Protein AF-X0WBA7-F1 (afdb_monomer)

Structure (mmCIF, N/CA/C/O backbone):
data_AF-X0WBA7-F1
#
_entry.id   AF-X0WBA7-F1
#
loop_
_atom_site.group_PDB
_atom_site.id
_atom_site.type_symbol
_atom_site.label_atom_id
_atom_site.label_alt_id
_atom_site.label_comp_id
_atom_site.label_asym_id
_atom_site.label_entity_id
_atom_site.label_seq_id
_atom_site.pdbx_PDB_ins_code
_atom_site.Cartn_x
_atom_site.Cartn_y
_atom_site.Cartn_z
_atom_site.occupancy
_atom_site.B_iso_or_equiv
_atom_site.auth_seq_id
_atom_site.auth_comp_id
_atom_site.auth_asym_id
_atom_site.auth_atom_id
_atom_site.pdbx_PDB_model_num
ATOM 1 N N . ALA A 1 1 ? -5.628 -33.251 -34.357 1.00 60.47 1 ALA A N 1
ATOM 2 C CA . ALA A 1 1 ? -4.765 -32.752 -35.451 1.00 60.47 1 ALA A CA 1
ATOM 3 C C . ALA A 1 1 ? -3.386 -32.302 -34.948 1.00 60.47 1 ALA A C 1
ATOM 5 O O . ALA A 1 1 ? -2.392 -32.771 -35.482 1.00 60.47 1 ALA A O 1
ATOM 6 N N . ASN A 1 2 ? -3.300 -31.504 -33.877 1.00 57.53 2 ASN A N 1
ATOM 7 C CA . ASN A 1 2 ? -2.040 -30.873 -33.436 1.00 57.53 2 ASN A CA 1
ATOM 8 C C . ASN A 1 2 ? -0.948 -31.838 -32.922 1.00 57.53 2 ASN A C 1
ATOM 10 O O . ASN A 1 2 ? 0.227 -31.616 -33.187 1.00 57.53 2 ASN A O 1
ATOM 14 N N . LYS A 1 3 ? -1.306 -32.961 -32.278 1.00 63.12 3 LYS A N 1
ATOM 15 C CA . LYS A 1 3 ? -0.335 -33.943 -31.743 1.00 63.12 3 LYS A CA 1
ATOM 16 C C . LYS A 1 3 ? 0.580 -34.562 -32.817 1.00 63.12 3 LYS A C 1
ATOM 18 O O . LYS A 1 3 ? 1.779 -34.683 -32.608 1.00 63.12 3 LYS A O 1
ATOM 23 N N . LYS A 1 4 ? 0.027 -34.864 -34.000 1.00 68.88 4 LYS A N 1
ATOM 24 C CA . LYS A 1 4 ? 0.783 -35.435 -35.133 1.00 68.88 4 LYS A CA 1
ATOM 25 C C . LYS A 1 4 ? 1.757 -34.440 -35.776 1.00 68.88 4 LYS A C 1
ATOM 27 O O . LYS A 1 4 ? 2.678 -34.858 -36.465 1.00 68.88 4 LYS A O 1
ATOM 32 N N . LEU A 1 5 ? 1.539 -33.136 -35.596 1.00 69.88 5 LEU A N 1
ATOM 33 C CA . LEU A 1 5 ? 2.412 -32.086 -36.130 1.00 69.88 5 LEU A CA 1
ATOM 34 C C . LEU A 1 5 ? 3.600 -31.808 -35.197 1.00 69.88 5 LEU A C 1
ATOM 36 O O . LEU A 1 5 ? 4.679 -31.481 -35.682 1.00 69.88 5 LEU A O 1
ATOM 40 N N . ILE A 1 6 ? 3.423 -32.024 -33.888 1.00 64.31 6 ILE A N 1
ATOM 41 C CA . ILE A 1 6 ? 4.501 -31.967 -32.888 1.00 64.31 6 ILE A CA 1
ATOM 42 C C . ILE A 1 6 ? 5.465 -33.150 -33.075 1.00 64.31 6 ILE A C 1
ATOM 44 O O . ILE A 1 6 ? 6.671 -32.953 -33.152 1.00 64.31 6 ILE A O 1
ATOM 48 N N . GLU A 1 7 ? 4.945 -34.371 -33.252 1.00 68.56 7 GLU A N 1
ATOM 49 C CA . GLU A 1 7 ? 5.765 -35.578 -33.495 1.00 68.56 7 GLU A CA 1
ATOM 50 C C . GLU A 1 7 ? 6.566 -35.519 -34.809 1.00 68.56 7 GLU A C 1
ATOM 52 O O . GLU A 1 7 ? 7.609 -36.152 -34.931 1.00 68.56 7 GLU A 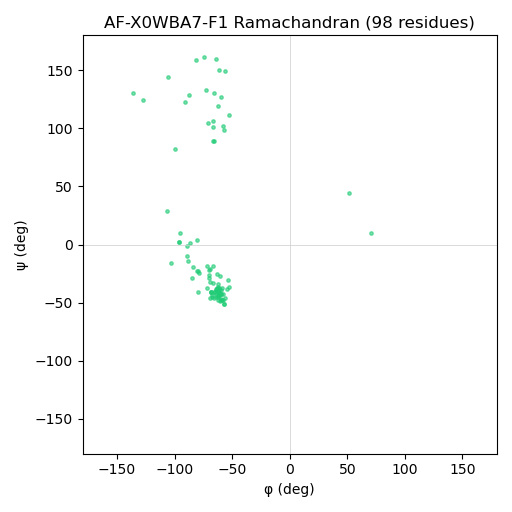O 1
ATOM 57 N N . ARG A 1 8 ? 6.098 -34.737 -35.790 1.00 76.06 8 ARG A N 1
ATOM 58 C CA . ARG A 1 8 ? 6.787 -34.496 -37.069 1.00 76.06 8 ARG A CA 1
ATOM 59 C C . ARG A 1 8 ? 7.803 -33.349 -37.017 1.00 76.06 8 ARG A C 1
ATOM 61 O O . ARG A 1 8 ? 8.382 -33.026 -38.047 1.00 76.06 8 ARG A O 1
ATOM 68 N N . GLY A 1 9 ? 7.987 -32.711 -35.860 1.00 66.38 9 GLY A N 1
ATOM 69 C CA . GLY A 1 9 ? 8.920 -31.594 -35.683 1.00 66.38 9 GLY A CA 1
ATOM 70 C C . GLY A 1 9 ? 8.503 -30.289 -36.371 1.00 66.38 9 GLY A C 1
ATOM 71 O O . GLY A 1 9 ? 9.302 -29.362 -36.423 1.00 66.38 9 GLY A O 1
ATOM 72 N N . LEU A 1 10 ? 7.271 -30.193 -36.893 1.00 71.62 10 LEU A N 1
ATOM 73 C CA . LEU A 1 10 ? 6.760 -28.969 -37.529 1.00 71.62 10 LEU A CA 1
ATOM 74 C C . LEU A 1 10 ? 6.296 -27.918 -36.513 1.00 71.62 10 LEU A C 1
ATOM 76 O O . LEU A 1 10 ? 6.205 -26.742 -36.851 1.00 71.62 10 LEU A O 1
ATOM 80 N N . LEU A 1 11 ? 5.964 -28.339 -35.290 1.00 67.31 11 LEU A N 1
ATOM 81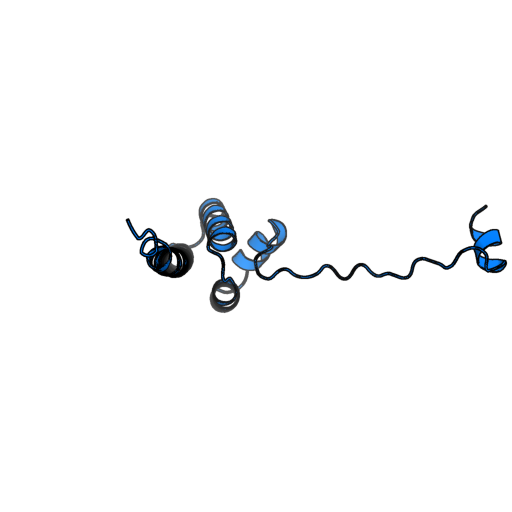 C CA . LEU A 1 11 ? 5.549 -27.463 -34.199 1.00 67.31 11 LEU A CA 1
ATOM 82 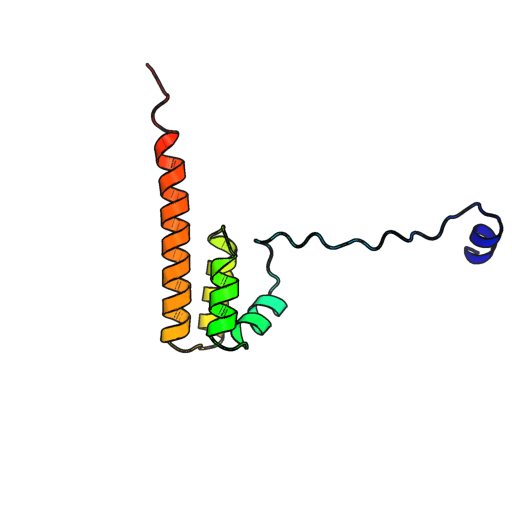C C . LEU A 1 11 ? 6.405 -27.755 -32.969 1.00 67.31 11 LEU A C 1
ATOM 84 O O . LEU A 1 11 ? 6.443 -28.889 -32.492 1.00 67.31 11 LEU A O 1
ATOM 88 N N . VAL A 1 12 ? 7.054 -26.722 -32.439 1.00 72.44 12 VAL A N 1
ATOM 89 C CA . VAL A 1 12 ? 7.719 -26.773 -31.135 1.00 72.44 12 VAL A CA 1
ATOM 90 C C . VAL A 1 12 ? 6.674 -26.401 -30.080 1.00 72.44 12 VAL A C 1
ATOM 92 O O . VAL A 1 12 ? 5.983 -25.397 -30.263 1.00 72.44 12 VAL A O 1
ATOM 95 N N . PRO A 1 13 ? 6.492 -27.194 -29.007 1.00 68.00 13 PRO A N 1
ATOM 96 C CA . PRO A 1 13 ? 5.616 -26.794 -27.916 1.00 68.00 13 PRO A CA 1
ATOM 97 C C . PRO A 1 13 ? 6.142 -25.486 -27.331 1.00 68.00 13 PRO A C 1
ATOM 99 O O . PRO A 1 13 ? 7.320 -25.389 -26.991 1.00 68.00 13 PRO A O 1
ATOM 102 N N . ASP A 1 14 ? 5.272 -24.485 -27.243 1.00 66.44 14 ASP A N 1
ATOM 103 C CA . ASP A 1 14 ? 5.632 -23.198 -26.672 1.00 66.44 14 ASP A CA 1
ATOM 104 C C . ASP A 1 14 ? 5.915 -23.382 -25.176 1.00 66.44 14 ASP A C 1
ATOM 106 O O . ASP A 1 14 ? 5.016 -23.580 -24.358 1.00 66.44 14 ASP A O 1
ATOM 110 N N . THR A 1 15 ? 7.200 -23.441 -24.830 1.00 64.75 15 THR A N 1
ATOM 111 C CA . THR A 1 15 ? 7.681 -23.590 -23.453 1.00 64.75 15 THR A CA 1
ATOM 112 C C . THR A 1 15 ? 8.014 -22.247 -22.825 1.00 64.75 15 THR A C 1
ATOM 114 O O . THR A 1 15 ? 8.587 -22.226 -21.728 1.00 64.75 15 THR A O 1
ATOM 117 N N . THR A 1 16 ? 7.652 -21.125 -23.464 1.00 60.94 16 THR A N 1
ATOM 118 C CA . THR A 1 16 ? 7.777 -19.819 -22.825 1.00 60.94 16 THR A CA 1
ATOM 119 C C . THR A 1 16 ? 6.806 -19.741 -21.650 1.00 60.94 16 THR A C 1
ATOM 121 O O . THR A 1 16 ? 5.664 -19.303 -21.737 1.00 60.94 16 THR A O 1
ATOM 124 N N . LYS A 1 17 ? 7.284 -20.178 -20.481 1.00 58.78 17 LYS A N 1
ATOM 125 C CA . LYS A 1 17 ? 6.740 -19.733 -19.206 1.00 58.78 17 LYS A CA 1
ATOM 126 C C . LYS A 1 17 ? 6.897 -18.222 -19.215 1.00 58.78 17 LYS A C 1
ATOM 128 O O . LYS A 1 17 ? 8.011 -17.732 -19.028 1.00 58.78 17 LYS A O 1
ATOM 133 N N . VAL A 1 18 ? 5.806 -17.512 -19.481 1.00 59.44 18 VAL A N 1
ATOM 134 C CA . VAL A 1 18 ? 5.723 -16.067 -19.300 1.00 59.44 18 VAL A CA 1
ATOM 135 C C . VAL A 1 18 ? 6.067 -15.826 -17.838 1.00 59.44 18 VAL A C 1
ATOM 137 O O . VAL A 1 18 ? 5.270 -16.084 -16.941 1.00 59.44 18 VAL A O 1
ATOM 140 N N . ARG A 1 19 ? 7.322 -15.463 -17.572 1.00 56.19 19 ARG A N 1
ATOM 141 C CA . ARG A 1 19 ? 7.715 -14.990 -16.253 1.00 56.19 19 ARG A CA 1
ATOM 142 C C . ARG A 1 19 ? 7.070 -13.625 -16.150 1.00 56.19 19 ARG A C 1
ATOM 144 O O . ARG A 1 19 ? 7.523 -12.700 -16.817 1.00 56.19 19 ARG A O 1
ATOM 151 N N . GLU A 1 20 ? 5.985 -13.530 -15.391 1.00 58.41 20 GLU A N 1
ATOM 152 C CA . GLU A 1 20 ? 5.411 -12.243 -15.024 1.00 58.41 20 GLU A CA 1
ATOM 153 C C . GLU A 1 20 ? 6.542 -11.409 -14.427 1.00 58.41 20 GLU A C 1
ATOM 155 O O . GLU A 1 20 ? 7.135 -11.755 -13.401 1.00 58.41 20 GLU A O 1
ATOM 160 N N . ALA A 1 21 ? 6.939 -10.364 -15.148 1.00 57.44 21 ALA A N 1
ATOM 161 C CA . ALA A 1 21 ? 7.892 -9.412 -14.630 1.00 57.44 21 ALA A CA 1
ATOM 162 C C . ALA A 1 21 ? 7.184 -8.701 -13.474 1.00 57.44 21 ALA A C 1
ATOM 164 O O . ALA A 1 21 ? 6.268 -7.912 -13.700 1.00 57.44 21 ALA A O 1
ATOM 165 N N . PHE A 1 22 ? 7.573 -9.019 -12.238 1.00 58.25 22 PHE A N 1
ATOM 166 C CA . PHE A 1 22 ? 7.098 -8.312 -11.055 1.00 58.25 22 PHE A CA 1
ATOM 167 C C . PHE A 1 22 ? 7.625 -6.877 -11.112 1.00 58.25 22 PHE A C 1
ATOM 169 O O . PHE A 1 22 ? 8.720 -6.569 -10.642 1.00 58.25 22 PHE A O 1
ATOM 176 N N . LEU A 1 23 ? 6.855 -5.998 -11.748 1.00 70.38 23 LEU A N 1
ATOM 177 C CA . LEU A 1 23 ? 7.046 -4.561 -11.653 1.00 70.38 23 LEU A CA 1
ATOM 178 C C . LEU A 1 23 ? 6.829 -4.190 -10.187 1.00 70.38 23 LEU A C 1
ATOM 180 O O . LEU A 1 23 ? 5.750 -4.411 -9.651 1.00 70.38 23 LEU A O 1
ATOM 184 N N . ILE A 1 24 ? 7.855 -3.632 -9.543 1.00 69.19 24 ILE A N 1
ATOM 185 C CA . ILE A 1 24 ? 7.864 -3.320 -8.102 1.00 69.19 24 ILE A CA 1
ATOM 186 C C . ILE A 1 24 ? 6.658 -2.455 -7.692 1.00 69.19 24 ILE A C 1
ATOM 188 O O . ILE A 1 24 ? 6.157 -2.595 -6.584 1.00 69.19 24 ILE A O 1
ATOM 192 N N . ASN A 1 25 ? 6.161 -1.606 -8.599 1.00 79.50 25 ASN A N 1
ATOM 193 C CA . ASN A 1 25 ? 5.020 -0.712 -8.371 1.00 79.50 25 ASN A CA 1
ATOM 194 C C . ASN A 1 25 ? 3.671 -1.270 -8.868 1.00 79.50 25 ASN A C 1
ATOM 196 O O . ASN A 1 25 ? 2.652 -0.588 -8.767 1.00 79.50 25 ASN A O 1
ATOM 200 N N . SER A 1 26 ? 3.647 -2.494 -9.402 1.00 80.00 26 SER A N 1
ATOM 201 C CA . SER A 1 26 ? 2.414 -3.195 -9.760 1.00 80.00 26 SER A CA 1
ATOM 202 C C . SER A 1 26 ? 1.949 -4.025 -8.570 1.00 80.00 26 SER A C 1
ATOM 204 O O . SER A 1 26 ? 2.689 -4.870 -8.073 1.00 80.00 26 SER A O 1
ATOM 206 N N . ILE A 1 27 ? 0.723 -3.779 -8.108 1.00 84.31 27 ILE A N 1
ATOM 207 C CA . ILE A 1 27 ? 0.079 -4.588 -7.072 1.00 84.31 27 ILE A CA 1
ATOM 208 C C . ILE A 1 27 ? -1.373 -4.864 -7.465 1.00 84.31 27 ILE A C 1
ATOM 210 O O . ILE A 1 27 ? -2.116 -3.955 -7.867 1.00 84.31 27 ILE A O 1
ATOM 214 N N . SER A 1 28 ? -1.764 -6.133 -7.392 1.00 87.25 28 SER A N 1
ATOM 215 C CA . SER A 1 28 ? -3.144 -6.573 -7.612 1.00 87.25 28 SER A CA 1
ATOM 216 C C . SER A 1 28 ? -4.002 -6.374 -6.359 1.00 87.25 28 SER A C 1
ATOM 218 O O . SER A 1 28 ? -3.486 -6.280 -5.246 1.00 87.2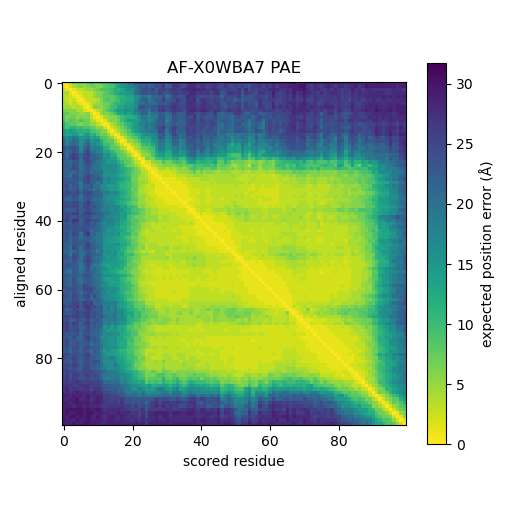5 28 SER A O 1
ATOM 220 N N . ASP A 1 29 ? -5.325 -6.315 -6.518 1.00 86.06 29 ASP A N 1
ATOM 221 C CA . ASP A 1 29 ? -6.235 -6.159 -5.374 1.00 86.06 29 ASP A CA 1
ATOM 222 C C . ASP A 1 29 ? -6.140 -7.346 -4.400 1.00 86.06 29 ASP A C 1
ATOM 224 O O . ASP A 1 29 ? -6.099 -7.139 -3.186 1.00 86.06 29 ASP A O 1
ATOM 228 N N . ASP A 1 30 ? -5.995 -8.567 -4.924 1.00 87.44 30 ASP A N 1
ATOM 229 C CA . ASP A 1 30 ? -5.790 -9.779 -4.122 1.00 87.44 30 ASP A CA 1
ATOM 230 C C . ASP A 1 30 ? -4.495 -9.704 -3.299 1.00 87.44 30 ASP A C 1
ATOM 232 O O . ASP A 1 30 ? -4.444 -10.127 -2.141 1.00 87.44 30 ASP A O 1
ATOM 236 N N . GLU A 1 31 ? -3.426 -9.150 -3.875 1.00 85.94 31 GLU A N 1
ATOM 237 C CA . GLU A 1 31 ? -2.178 -8.924 -3.150 1.00 85.94 31 GLU A CA 1
ATOM 238 C C . GLU A 1 31 ? -2.330 -7.845 -2.084 1.00 85.94 31 GLU A C 1
ATOM 240 O O . GLU A 1 31 ? -1.831 -8.045 -0.979 1.00 85.94 31 GLU A O 1
ATOM 245 N N . ILE A 1 32 ? -3.044 -6.747 -2.357 1.00 88.38 32 ILE A N 1
ATOM 246 C CA . ILE A 1 32 ? -3.322 -5.712 -1.349 1.00 88.38 32 ILE A CA 1
ATOM 247 C C . ILE A 1 32 ? -4.024 -6.338 -0.136 1.00 88.38 32 ILE A C 1
ATOM 249 O O . ILE A 1 32 ? -3.627 -6.097 1.005 1.00 88.38 32 ILE A O 1
ATOM 253 N N . GLU A 1 33 ? -5.033 -7.176 -0.363 1.00 89.38 33 GLU A N 1
ATOM 254 C CA . GLU A 1 33 ? -5.784 -7.827 0.714 1.00 89.38 33 GLU A CA 1
ATOM 255 C C . GLU A 1 33 ? -4.920 -8.805 1.515 1.00 89.38 33 GLU A C 1
ATOM 257 O O . GLU A 1 33 ? -4.972 -8.809 2.752 1.00 89.38 33 GLU A O 1
ATOM 262 N N . ARG A 1 34 ? -4.055 -9.576 0.843 1.00 89.31 34 ARG A N 1
ATOM 263 C CA . ARG A 1 34 ? -3.064 -10.433 1.516 1.00 89.31 34 ARG A CA 1
ATOM 264 C C . ARG A 1 34 ? -2.105 -9.611 2.369 1.00 89.31 34 ARG A C 1
ATOM 266 O O . ARG A 1 34 ? -1.919 -9.914 3.543 1.00 89.31 34 ARG A O 1
ATOM 273 N N . VAL A 1 35 ? -1.545 -8.545 1.805 1.00 88.06 35 VAL A N 1
ATOM 274 C CA . VAL A 1 35 ? -0.593 -7.643 2.470 1.00 88.06 35 VAL A CA 1
ATOM 275 C C . VAL A 1 35 ? -1.205 -6.993 3.706 1.00 88.06 35 VAL A C 1
ATOM 277 O O . VAL A 1 35 ? -0.571 -6.935 4.756 1.00 88.06 35 VAL A O 1
ATOM 280 N N . LEU A 1 36 ? -2.457 -6.553 3.616 1.00 88.50 36 LEU A N 1
ATOM 281 C CA . LEU A 1 36 ? -3.180 -5.965 4.741 1.00 88.50 36 LEU A CA 1
ATOM 282 C C . LEU A 1 36 ? -3.570 -6.995 5.809 1.00 88.50 36 LEU A C 1
ATOM 284 O O . LEU A 1 36 ? -3.887 -6.610 6.936 1.00 88.50 36 LEU A O 1
ATOM 288 N N . SER A 1 37 ? -3.577 -8.283 5.473 1.00 89.00 37 SER A N 1
ATOM 289 C CA . SER A 1 37 ? -3.859 -9.384 6.402 1.00 89.00 37 SER A CA 1
ATOM 290 C C . SER A 1 37 ? -2.607 -9.902 7.118 1.00 89.00 37 SER A C 1
ATOM 292 O O . SER A 1 37 ? -2.725 -10.603 8.121 1.00 89.00 37 SER A O 1
ATOM 294 N N . GLU A 1 38 ? -1.416 -9.545 6.638 1.00 89.38 38 GLU A N 1
ATOM 295 C CA . GLU A 1 38 ? -0.143 -9.886 7.270 1.00 89.38 38 GLU A CA 1
ATOM 296 C C . GLU A 1 38 ? 0.127 -9.036 8.533 1.00 89.38 38 GLU A C 1
ATOM 298 O O . GLU A 1 38 ? -0.457 -7.963 8.721 1.00 89.38 38 GLU A O 1
ATOM 303 N N . PRO A 1 39 ? 1.041 -9.480 9.419 1.00 90.38 39 PRO A N 1
ATOM 304 C CA . PRO A 1 39 ? 1.495 -8.677 10.548 1.00 90.38 39 PRO A CA 1
ATOM 305 C C . PRO A 1 39 ? 2.062 -7.322 10.111 1.00 90.38 39 PRO A C 1
ATOM 307 O O . PRO A 1 39 ? 2.701 -7.202 9.064 1.00 90.38 39 PRO A O 1
ATOM 310 N N . PHE A 1 40 ? 1.915 -6.312 10.972 1.00 89.25 40 PHE A N 1
ATOM 311 C CA . PHE A 1 40 ? 2.326 -4.933 10.685 1.00 89.25 40 PHE A CA 1
ATOM 312 C C . PHE A 1 40 ? 3.783 -4.799 10.207 1.00 89.25 40 PHE A C 1
ATOM 314 O O . PHE A 1 40 ? 4.073 -3.994 9.326 1.00 89.25 40 PHE A O 1
ATOM 321 N N . PHE A 1 41 ? 4.699 -5.606 10.747 1.00 88.81 41 PHE A N 1
ATOM 322 C CA . PHE A 1 41 ? 6.103 -5.597 10.334 1.00 88.81 41 PHE A CA 1
ATOM 323 C C . PHE A 1 41 ? 6.287 -5.976 8.854 1.00 88.81 41 PHE A C 1
ATOM 325 O O . PHE A 1 41 ? 7.025 -5.306 8.133 1.00 88.81 41 PHE A O 1
ATOM 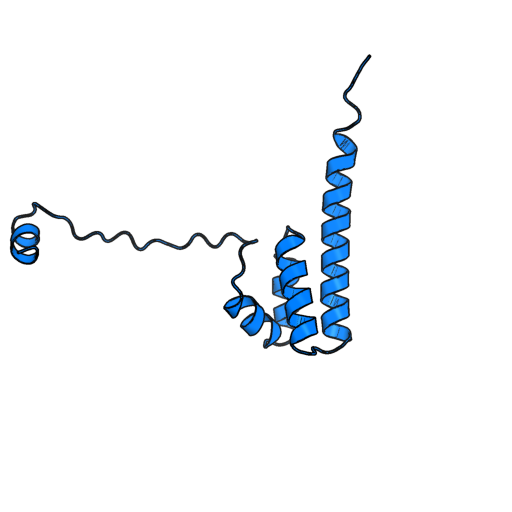332 N N . SER A 1 42 ? 5.573 -7.003 8.383 1.00 88.12 42 SER A N 1
ATOM 333 C CA . SER A 1 42 ? 5.610 -7.451 6.986 1.00 88.12 42 SER A CA 1
ATOM 334 C C . SER A 1 42 ? 4.985 -6.424 6.047 1.00 88.12 42 SER A C 1
ATOM 336 O O . SER A 1 42 ? 5.537 -6.140 4.984 1.00 88.12 42 SER A O 1
ATOM 338 N N . LEU A 1 43 ? 3.870 -5.819 6.472 1.00 88.62 43 LEU A N 1
ATOM 339 C CA . LEU A 1 43 ? 3.238 -4.711 5.760 1.00 88.62 43 LEU A CA 1
ATOM 340 C C . LEU A 1 43 ? 4.226 -3.555 5.580 1.00 88.62 43 LEU A C 1
ATOM 342 O O . LEU A 1 43 ? 4.433 -3.101 4.458 1.00 88.62 43 LEU A O 1
ATOM 346 N N . LYS A 1 44 ? 4.878 -3.119 6.663 1.00 88.94 44 LYS A N 1
ATOM 347 C CA . LYS A 1 44 ? 5.861 -2.032 6.623 1.00 88.94 44 LYS A CA 1
ATOM 348 C C . LYS A 1 44 ? 7.009 -2.347 5.662 1.00 88.94 44 LYS A C 1
ATOM 350 O O . LYS A 1 44 ? 7.300 -1.550 4.780 1.00 88.94 44 LYS A O 1
ATOM 355 N N . ALA A 1 45 ? 7.579 -3.547 5.755 1.00 88.94 45 ALA A N 1
ATOM 356 C CA . ALA A 1 45 ? 8.655 -3.976 4.865 1.00 88.94 45 ALA A CA 1
ATOM 357 C C . ALA A 1 45 ? 8.247 -4.005 3.378 1.00 88.94 45 ALA A C 1
ATOM 359 O O . ALA A 1 45 ? 9.106 -3.869 2.509 1.00 88.94 45 ALA A O 1
ATOM 360 N N . LYS A 1 46 ? 6.960 -4.205 3.061 1.00 87.19 46 LYS A N 1
ATOM 361 C CA . LYS A 1 46 ? 6.442 -4.082 1.689 1.00 87.19 46 LYS A CA 1
ATOM 362 C C . LYS A 1 46 ? 6.208 -2.626 1.289 1.00 87.19 46 LYS A C 1
ATOM 364 O O . LYS A 1 46 ? 6.566 -2.262 0.177 1.00 87.19 46 LYS A O 1
ATOM 369 N N . LEU A 1 47 ? 5.671 -1.800 2.186 1.00 88.38 47 LEU A N 1
ATOM 370 C CA . LEU A 1 47 ? 5.479 -0.363 1.957 1.00 88.38 47 LEU A CA 1
ATOM 371 C C . LEU A 1 47 ? 6.799 0.360 1.647 1.00 88.38 47 LEU A C 1
ATOM 373 O O . LEU A 1 47 ? 6.838 1.224 0.772 1.00 88.38 47 LEU A O 1
ATOM 377 N N . ASP A 1 48 ? 7.887 -0.043 2.303 1.00 88.12 48 ASP A N 1
ATOM 378 C CA . ASP A 1 48 ? 9.222 0.529 2.097 1.00 88.12 48 ASP A CA 1
ATOM 379 C C . ASP A 1 48 ? 9.819 0.181 0.718 1.00 88.12 48 ASP A C 1
ATOM 381 O O . ASP A 1 48 ? 10.696 0.890 0.230 1.00 88.12 48 ASP A O 1
ATOM 385 N N . LYS A 1 49 ? 9.336 -0.884 0.058 1.00 88.50 49 LYS A N 1
ATOM 386 C CA . LYS A 1 49 ? 9.803 -1.294 -1.280 1.00 88.50 49 LYS A CA 1
ATOM 387 C C . LYS A 1 49 ? 9.175 -0.492 -2.413 1.00 88.50 49 LYS A C 1
ATOM 389 O O . LYS A 1 49 ? 9.746 -0.465 -3.501 1.00 88.50 49 LYS A O 1
ATOM 394 N N . PHE A 1 50 ? 8.012 0.117 -2.190 1.00 87.81 50 PHE A N 1
ATOM 395 C CA . PHE A 1 50 ? 7.379 0.943 -3.211 1.00 87.81 50 PHE A CA 1
ATOM 396 C C . PHE A 1 50 ? 8.140 2.255 -3.366 1.00 87.81 50 PHE A C 1
ATOM 398 O O . PHE A 1 50 ? 8.467 2.920 -2.378 1.00 87.81 50 PHE A O 1
ATOM 405 N N . THR A 1 51 ? 8.406 2.609 -4.621 1.00 85.88 51 THR A N 1
ATOM 406 C CA . THR A 1 51 ? 9.046 3.874 -5.004 1.00 85.88 51 THR A CA 1
ATOM 407 C C . THR A 1 51 ? 8.047 4.884 -5.554 1.00 85.88 51 THR A C 1
ATOM 409 O O . THR A 1 51 ? 8.359 6.062 -5.629 1.00 85.88 51 THR A O 1
ATOM 412 N N . SER A 1 52 ? 6.844 4.436 -5.927 1.00 87.12 52 SER A N 1
ATOM 413 C CA . SER A 1 52 ? 5.768 5.290 -6.428 1.00 87.12 52 SER A CA 1
ATOM 414 C C . SER A 1 52 ? 4.666 5.465 -5.374 1.00 87.12 52 SER A C 1
ATOM 416 O O . SER A 1 52 ? 4.332 4.496 -4.681 1.00 87.12 52 SER A O 1
ATOM 418 N N . PRO A 1 53 ? 4.041 6.653 -5.277 1.00 89.00 53 PRO A N 1
ATOM 419 C CA . PRO A 1 53 ? 2.929 6.888 -4.355 1.00 89.00 53 PRO A CA 1
ATOM 420 C C . PRO A 1 53 ? 1.639 6.155 -4.762 1.00 89.00 53 PRO A C 1
ATOM 422 O O . PRO A 1 53 ? 0.830 5.800 -3.905 1.00 89.00 53 PRO A O 1
ATOM 425 N N . THR A 1 54 ? 1.437 5.863 -6.051 1.00 88.88 54 THR A N 1
ATOM 426 C CA . THR A 1 54 ? 0.207 5.237 -6.572 1.00 88.88 54 THR A CA 1
ATOM 427 C C . THR A 1 54 ? -0.151 3.888 -5.921 1.00 88.88 54 THR A C 1
ATOM 429 O O . THR A 1 54 ? -1.294 3.733 -5.477 1.00 88.88 54 THR A O 1
ATOM 432 N N . PRO A 1 55 ? 0.754 2.888 -5.830 1.00 89.19 55 PRO A N 1
ATOM 433 C CA . PRO A 1 55 ? 0.445 1.628 -5.148 1.00 89.19 55 PRO A CA 1
ATOM 434 C C . PRO A 1 55 ? 0.142 1.827 -3.656 1.00 89.19 55 PRO A C 1
ATOM 436 O O . PRO A 1 55 ? -0.734 1.151 -3.115 1.00 89.19 55 PRO A O 1
ATOM 439 N N . VAL A 1 56 ? 0.805 2.784 -3.003 1.00 90.25 56 VAL A N 1
ATOM 440 C CA . VAL A 1 56 ? 0.603 3.084 -1.579 1.00 90.25 56 VAL A CA 1
ATOM 441 C C . VAL A 1 56 ? -0.778 3.701 -1.328 1.00 90.25 56 VAL A C 1
ATOM 443 O O . VAL A 1 56 ? -1.463 3.283 -0.393 1.00 90.25 56 VAL A O 1
ATOM 446 N N . ASP A 1 57 ? -1.251 4.603 -2.196 1.00 91.75 57 ASP A N 1
ATOM 447 C CA 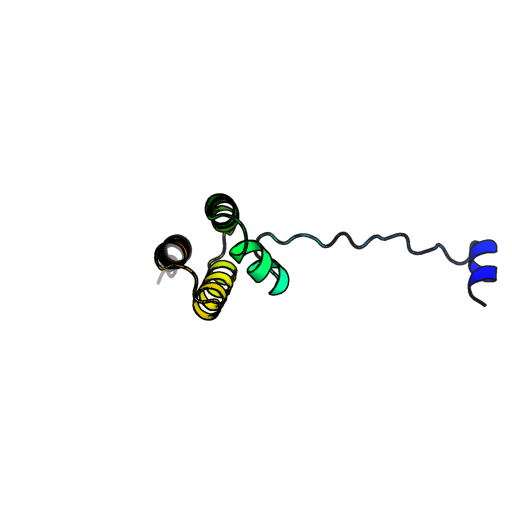. ASP A 1 57 ? -2.613 5.159 -2.115 1.00 91.75 57 ASP A CA 1
ATOM 448 C C . ASP A 1 57 ? -3.686 4.070 -2.283 1.00 91.75 57 ASP A C 1
ATOM 450 O O . ASP A 1 57 ? -4.665 4.015 -1.533 1.00 91.75 57 ASP A O 1
ATOM 454 N N . ARG A 1 58 ? -3.489 3.128 -3.215 1.00 91.56 58 ARG A N 1
ATOM 455 C CA . ARG A 1 58 ? -4.416 1.994 -3.390 1.00 91.56 58 ARG A CA 1
ATOM 456 C C . ARG A 1 58 ? -4.499 1.128 -2.133 1.00 91.56 58 ARG A C 1
ATOM 458 O O . ARG A 1 58 ? -5.604 0.772 -1.710 1.00 91.56 58 ARG A O 1
ATOM 465 N N . ILE A 1 59 ? -3.356 0.834 -1.511 1.00 91.31 59 ILE A N 1
ATOM 466 C CA . ILE A 1 59 ? -3.296 0.102 -0.238 1.00 91.31 59 ILE A CA 1
ATOM 467 C C . ILE A 1 59 ? -4.017 0.888 0.862 1.00 91.31 59 ILE A C 1
ATOM 469 O O . ILE A 1 59 ? -4.805 0.302 1.604 1.00 91.31 59 ILE A O 1
ATOM 473 N N . LEU A 1 60 ? -3.815 2.207 0.943 1.00 92.75 60 LEU A N 1
ATOM 474 C CA . LEU A 1 60 ? -4.473 3.069 1.927 1.00 92.75 60 LEU A CA 1
ATOM 475 C C . LEU A 1 60 ? -6.000 3.026 1.802 1.00 92.75 60 LEU A C 1
ATOM 477 O O . LEU A 1 60 ? -6.701 2.845 2.802 1.00 92.75 60 LEU A O 1
ATOM 481 N N . ARG A 1 61 ? -6.529 3.154 0.581 1.00 92.69 61 ARG A N 1
ATOM 482 C CA . ARG A 1 61 ? -7.977 3.091 0.327 1.00 92.69 61 ARG A CA 1
ATOM 483 C C . ARG A 1 61 ? -8.558 1.750 0.760 1.00 92.69 61 ARG A C 1
ATOM 485 O O . ARG A 1 61 ? -9.554 1.724 1.480 1.00 92.69 61 ARG A O 1
ATOM 492 N N . LYS A 1 62 ? -7.916 0.639 0.389 1.00 91.94 62 LYS A N 1
ATOM 493 C CA . LYS A 1 62 ? -8.336 -0.704 0.820 1.00 91.94 62 LYS A CA 1
ATOM 494 C C . LYS A 1 62 ? -8.216 -0.888 2.335 1.00 91.94 62 LYS A C 1
ATOM 496 O O . LYS A 1 62 ? -9.127 -1.444 2.939 1.00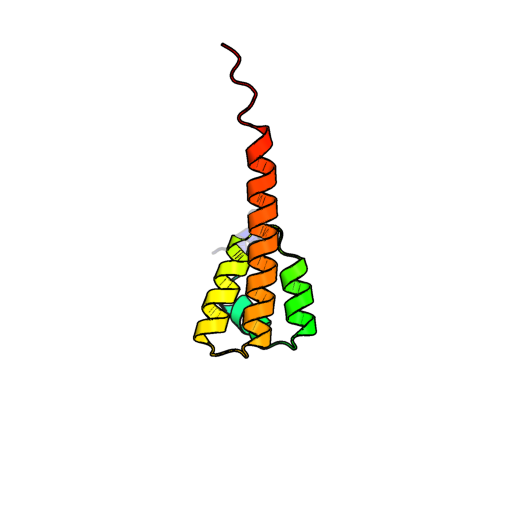 91.94 62 LYS A O 1
ATOM 501 N N . ALA A 1 63 ? -7.173 -0.362 2.977 1.00 90.69 63 ALA A N 1
ATOM 502 C CA . ALA A 1 63 ? -7.015 -0.416 4.432 1.00 90.69 63 ALA A CA 1
ATOM 503 C C . ALA A 1 63 ? -8.155 0.306 5.168 1.00 90.69 63 ALA A C 1
ATOM 505 O O . ALA A 1 63 ? -8.668 -0.218 6.160 1.00 90.69 63 ALA A O 1
ATOM 506 N N . LYS A 1 64 ? -8.582 1.468 4.652 1.00 90.88 64 LYS A N 1
ATOM 507 C CA . LYS A 1 64 ? -9.746 2.215 5.156 1.00 90.88 64 LYS A CA 1
ATOM 508 C C . LYS A 1 64 ? -11.043 1.424 4.964 1.00 90.88 64 LYS A C 1
ATOM 510 O O . LYS A 1 64 ? -11.807 1.290 5.912 1.00 90.88 64 LYS A O 1
ATOM 515 N N . LEU A 1 65 ? -11.251 0.824 3.788 1.00 91.50 65 LEU A N 1
ATOM 516 C CA . LEU A 1 65 ? -12.423 -0.024 3.511 1.00 91.50 65 LEU A CA 1
ATOM 517 C C . LEU A 1 65 ? -12.490 -1.266 4.415 1.00 91.50 65 LEU A C 1
ATOM 519 O O . LEU A 1 65 ? -13.568 -1.663 4.846 1.00 91.50 65 LEU A O 1
ATOM 523 N N . MET A 1 66 ? -11.341 -1.863 4.734 1.00 88.94 66 MET A N 1
ATOM 524 C CA . MET A 1 66 ? -11.235 -3.018 5.632 1.00 88.94 66 MET A CA 1
ATOM 525 C C . MET A 1 66 ? -11.274 -2.644 7.124 1.00 88.94 66 MET A C 1
ATOM 527 O O . MET A 1 66 ? -11.091 -3.526 7.962 1.00 88.94 66 MET A O 1
ATOM 531 N N . ASN A 1 67 ? -11.480 -1.366 7.469 1.00 89.19 67 ASN A N 1
ATOM 532 C CA . ASN A 1 67 ? -11.475 -0.857 8.845 1.00 89.19 67 ASN A CA 1
ATOM 533 C C . ASN A 1 67 ? -10.224 -1.271 9.641 1.00 89.19 67 ASN A C 1
ATOM 535 O O . ASN A 1 67 ? -10.307 -1.709 10.792 1.00 89.19 67 ASN A O 1
ATOM 539 N N . LYS A 1 68 ? -9.041 -1.170 9.020 1.00 90.06 68 LYS A N 1
ATOM 540 C CA . LYS A 1 68 ? -7.772 -1.437 9.711 1.00 90.06 68 LYS A CA 1
ATOM 541 C C . LYS A 1 68 ? -7.544 -0.431 10.840 1.00 90.06 68 LYS A C 1
ATOM 543 O O . LYS A 1 68 ? -8.129 0.648 10.875 1.00 90.06 68 LYS A O 1
ATOM 548 N N . THR A 1 69 ? -6.684 -0.804 11.786 1.00 90.12 69 THR A N 1
ATOM 549 C CA . THR A 1 69 ? -6.422 0.019 12.969 1.00 90.12 69 THR A CA 1
ATOM 550 C C . THR A 1 69 ? -5.845 1.379 12.579 1.00 90.12 69 THR A C 1
ATOM 552 O O . THR A 1 69 ? -5.117 1.507 11.591 1.00 90.12 69 THR A O 1
ATOM 555 N N . VAL A 1 70 ? -6.123 2.396 13.398 1.00 88.75 70 VAL A N 1
ATOM 556 C CA . VAL A 1 70 ? -5.642 3.771 13.178 1.00 88.75 70 VAL A CA 1
ATOM 557 C C . VAL A 1 70 ? -4.118 3.816 13.026 1.00 88.75 70 VAL A C 1
ATOM 559 O O . VAL A 1 70 ? -3.608 4.524 12.165 1.00 88.75 70 VAL A O 1
ATOM 562 N N . GLY A 1 71 ? -3.386 3.001 13.795 1.00 86.44 71 GLY A N 1
ATOM 563 C CA . GLY A 1 71 ? -1.927 2.908 13.686 1.00 86.44 71 GLY A CA 1
ATOM 564 C C . GLY A 1 71 ? -1.452 2.376 12.330 1.00 86.44 71 GLY A C 1
ATOM 565 O O . GLY A 1 71 ? -0.478 2.880 11.778 1.00 86.44 71 GLY A O 1
ATOM 566 N N . THR A 1 72 ? -2.158 1.398 11.756 1.00 88.00 72 THR A N 1
ATOM 567 C CA . THR A 1 72 ? -1.850 0.882 10.415 1.00 88.00 72 THR A CA 1
ATOM 568 C C . THR A 1 72 ? -2.134 1.922 9.336 1.00 88.00 72 THR A C 1
ATOM 570 O O . THR A 1 72 ? -1.296 2.130 8.463 1.00 88.00 72 THR A O 1
ATOM 573 N N . VAL A 1 73 ? -3.279 2.602 9.414 1.00 92.19 73 VAL A N 1
ATOM 574 C CA . VAL A 1 73 ? -3.655 3.656 8.458 1.00 92.19 73 VAL A CA 1
ATOM 575 C C . VAL A 1 73 ? -2.653 4.812 8.506 1.00 92.19 73 VAL A C 1
ATOM 577 O O . VAL A 1 73 ? -2.128 5.197 7.466 1.00 92.19 73 VAL A O 1
ATOM 580 N N . SER A 1 74 ? -2.305 5.286 9.705 1.00 91.31 74 SER A N 1
ATOM 581 C CA . SER A 1 74 ? -1.346 6.379 9.897 1.00 91.31 74 SER A CA 1
ATOM 582 C C . SER A 1 74 ? 0.050 6.041 9.362 1.00 91.31 74 SER A C 1
ATOM 584 O O . SER A 1 74 ? 0.705 6.888 8.759 1.00 91.31 74 SER A O 1
ATOM 586 N N . ALA A 1 75 ? 0.503 4.793 9.517 1.00 90.69 75 ALA A N 1
ATOM 587 C CA . ALA A 1 75 ? 1.782 4.358 8.961 1.00 90.69 75 ALA A CA 1
ATOM 588 C C . ALA A 1 75 ? 1.795 4.381 7.422 1.00 90.69 75 ALA A C 1
ATOM 590 O O . ALA A 1 75 ? 2.787 4.798 6.826 1.00 90.69 75 ALA A O 1
ATOM 591 N N . ILE A 1 76 ? 0.697 3.958 6.784 1.00 91.56 76 ILE A N 1
ATOM 592 C CA . ILE A 1 76 ? 0.556 4.002 5.322 1.00 91.56 76 ILE A CA 1
ATOM 593 C C . ILE A 1 76 ? 0.491 5.457 4.838 1.00 91.56 76 ILE A C 1
ATOM 595 O O . ILE A 1 76 ? 1.161 5.800 3.869 1.00 91.56 76 ILE A O 1
ATOM 599 N N . GLU A 1 77 ? -0.261 6.322 5.526 1.00 92.31 77 GLU A N 1
ATOM 600 C CA . GLU A 1 77 ? -0.354 7.756 5.208 1.00 92.31 77 GLU A CA 1
ATOM 601 C C . GLU A 1 77 ? 1.001 8.450 5.311 1.00 92.31 77 GLU A C 1
ATOM 603 O O . GLU A 1 77 ? 1.368 9.212 4.420 1.00 92.31 77 GLU A O 1
ATOM 608 N N . LYS A 1 78 ? 1.779 8.136 6.352 1.00 93.31 78 LYS A N 1
ATOM 609 C CA . LYS A 1 78 ? 3.134 8.665 6.500 1.00 93.31 78 LYS A CA 1
ATOM 610 C C . LYS A 1 78 ? 4.016 8.275 5.313 1.00 93.31 78 LYS A C 1
ATOM 612 O O . LYS A 1 78 ? 4.669 9.136 4.735 1.00 93.31 78 LYS A O 1
ATOM 617 N N . ARG A 1 79 ? 4.003 6.996 4.922 1.00 91.31 79 ARG A N 1
ATOM 618 C CA . ARG A 1 79 ? 4.792 6.527 3.775 1.00 91.31 79 ARG A CA 1
ATOM 619 C C . ARG A 1 79 ? 4.342 7.174 2.464 1.00 91.31 79 ARG A C 1
ATOM 621 O O . ARG A 1 79 ? 5.176 7.491 1.625 1.00 91.31 79 ARG A O 1
ATOM 628 N N . LEU A 1 80 ? 3.036 7.367 2.288 1.00 92.25 80 LEU A N 1
ATOM 629 C CA . LEU A 1 80 ? 2.486 8.047 1.119 1.00 92.25 80 LEU A CA 1
ATOM 630 C C . LEU A 1 80 ? 2.976 9.498 1.040 1.00 92.25 80 LEU A C 1
ATOM 632 O O . LEU A 1 80 ? 3.403 9.923 -0.028 1.00 92.25 80 LEU A O 1
ATOM 636 N N . ALA A 1 81 ? 2.960 10.222 2.162 1.00 90.81 81 ALA A N 1
ATOM 637 C CA . ALA A 1 81 ? 3.443 11.598 2.234 1.00 90.81 81 ALA A CA 1
ATOM 638 C C . ALA A 1 81 ? 4.939 11.702 1.898 1.00 90.81 81 ALA A C 1
ATOM 640 O O . ALA A 1 81 ? 5.315 12.550 1.098 1.00 90.81 81 ALA A O 1
ATOM 641 N N . GLU A 1 82 ? 5.772 10.799 2.430 1.00 90.81 82 GLU A N 1
ATOM 642 C CA . GLU A 1 82 ? 7.209 10.736 2.110 1.00 90.81 82 GLU A CA 1
ATOM 643 C C . GLU A 1 82 ? 7.459 10.548 0.604 1.00 90.81 82 GLU A C 1
ATOM 645 O O . GLU A 1 82 ? 8.341 11.182 0.029 1.00 90.81 82 GLU A O 1
ATOM 650 N N . LEU A 1 83 ? 6.682 9.677 -0.049 1.00 89.06 83 LEU A N 1
ATOM 651 C CA . LEU A 1 83 ? 6.818 9.417 -1.484 1.00 89.06 83 LEU A CA 1
ATOM 652 C C . LEU A 1 83 ? 6.325 10.585 -2.339 1.00 89.06 83 LEU A C 1
ATOM 654 O O . LEU A 1 83 ? 6.928 10.874 -3.366 1.00 89.06 83 LEU A O 1
ATOM 658 N N . GLN A 1 84 ? 5.250 11.254 -1.921 1.00 88.88 84 GLN A N 1
ATOM 659 C CA . GLN A 1 84 ? 4.758 12.453 -2.596 1.00 88.88 84 GLN A CA 1
ATOM 660 C C . GLN A 1 84 ? 5.765 13.598 -2.483 1.00 88.88 84 GLN A C 1
ATOM 662 O O . GLN A 1 84 ? 6.071 14.235 -3.481 1.00 88.88 84 GLN A O 1
ATOM 6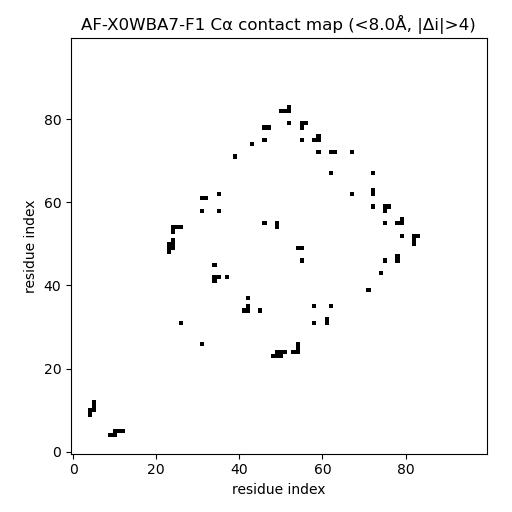67 N N . GLU A 1 85 ? 6.320 13.837 -1.295 1.00 88.44 85 GLU A N 1
ATOM 668 C CA . GLU A 1 85 ? 7.344 14.864 -1.085 1.00 88.44 85 GLU A CA 1
ATOM 669 C C . GLU A 1 85 ? 8.586 14.613 -1.952 1.00 88.44 85 GLU A C 1
ATOM 671 O O . GLU A 1 85 ? 9.085 15.540 -2.588 1.00 88.44 85 GLU A O 1
ATOM 676 N N . ALA A 1 86 ? 9.033 13.356 -2.048 1.00 82.75 86 ALA A N 1
ATOM 677 C CA . ALA A 1 86 ? 10.126 12.971 -2.938 1.00 82.75 86 ALA A CA 1
ATOM 678 C C . ALA A 1 86 ? 9.790 13.199 -4.423 1.00 82.75 86 ALA A C 1
ATOM 680 O O . ALA A 1 86 ? 10.639 13.672 -5.172 1.00 82.75 86 ALA A O 1
ATOM 681 N N . GLU A 1 87 ? 8.556 12.904 -4.843 1.00 78.94 87 GLU A N 1
ATOM 682 C CA . GLU A 1 87 ? 8.097 13.148 -6.214 1.00 78.94 87 GLU A CA 1
ATOM 683 C C . GLU A 1 87 ? 8.082 14.647 -6.542 1.00 78.94 87 GLU A C 1
ATOM 685 O O . GLU A 1 87 ? 8.564 15.033 -7.600 1.00 78.94 87 GLU A O 1
ATOM 690 N N . PHE A 1 88 ? 7.608 15.503 -5.626 1.00 72.19 88 PHE A N 1
ATOM 691 C CA . PHE A 1 88 ? 7.597 16.960 -5.813 1.00 72.19 88 PHE A CA 1
ATOM 692 C C . PHE A 1 88 ? 8.995 17.591 -5.792 1.00 72.19 88 PHE A C 1
ATOM 694 O O . PHE A 1 88 ? 9.220 18.577 -6.496 1.00 72.19 88 PHE A O 1
ATOM 701 N N . ALA A 1 89 ? 9.931 17.041 -5.014 1.00 71.62 89 ALA A N 1
ATOM 702 C CA . ALA A 1 89 ? 11.311 17.521 -4.972 1.00 71.62 89 ALA A CA 1
ATOM 703 C C . ALA A 1 89 ? 12.025 17.360 -6.327 1.00 71.62 89 ALA A C 1
ATOM 705 O O . ALA A 1 89 ? 12.756 18.260 -6.732 1.00 71.62 89 ALA A O 1
ATOM 706 N N . ASP A 1 90 ? 11.753 16.272 -7.054 1.00 59.44 90 ASP A N 1
ATOM 707 C CA . ASP A 1 90 ? 12.343 16.005 -8.376 1.00 59.44 90 ASP A CA 1
ATOM 708 C C . ASP A 1 90 ? 11.817 16.963 -9.467 1.00 59.44 90 ASP A C 1
ATOM 710 O O . ASP A 1 90 ? 12.519 17.278 -10.427 1.00 59.44 90 ASP A O 1
ATOM 714 N N . VAL A 1 91 ? 10.585 17.476 -9.336 1.00 58.38 91 VAL A N 1
ATOM 715 C CA . VAL A 1 91 ? 9.994 18.384 -10.346 1.00 58.38 91 VAL A CA 1
ATOM 716 C C . VAL A 1 91 ? 10.524 19.817 -10.225 1.00 58.38 91 VAL A C 1
ATOM 718 O O . VAL A 1 91 ? 10.541 20.554 -11.210 1.00 58.38 91 VAL A O 1
ATOM 721 N N . GLY A 1 92 ? 10.993 20.217 -9.038 1.00 54.22 92 GLY A N 1
ATOM 722 C CA . GLY A 1 92 ? 11.501 21.568 -8.775 1.00 54.22 92 GLY A CA 1
ATOM 723 C C . GLY A 1 92 ? 12.790 21.927 -9.527 1.00 54.22 92 GLY A C 1
ATOM 724 O O . GLY A 1 92 ? 13.090 23.109 -9.682 1.00 54.22 92 GLY A O 1
ATOM 725 N N . GLU A 1 93 ? 13.538 20.943 -10.033 1.00 52.84 93 GLU A N 1
ATOM 726 C CA . GLU A 1 93 ? 14.778 21.192 -10.781 1.00 52.84 93 GLU A CA 1
ATOM 727 C C . GLU A 1 93 ? 14.543 21.499 -12.273 1.00 52.84 93 GLU A C 1
ATOM 729 O O . GLU A 1 93 ? 15.394 22.119 -12.911 1.00 52.84 93 GLU A O 1
ATOM 734 N N . LEU A 1 94 ? 13.382 21.146 -12.839 1.00 54.09 94 LEU A N 1
ATOM 735 C CA . LEU A 1 94 ? 13.130 21.253 -14.286 1.00 54.09 94 LEU A CA 1
ATOM 736 C C . LEU A 1 94 ? 12.546 22.601 -14.746 1.00 54.09 94 LEU A C 1
ATOM 738 O O . LEU A 1 94 ? 12.509 22.863 -15.948 1.00 54.09 94 LEU A O 1
ATOM 742 N N . GLU A 1 95 ? 12.124 23.483 -13.835 1.00 53.88 95 GLU A N 1
ATOM 743 C CA . GLU A 1 95 ? 11.521 24.779 -14.204 1.00 53.88 95 GLU A CA 1
ATOM 744 C C . GLU A 1 95 ? 12.531 25.934 -14.362 1.00 53.88 95 GLU A C 1
ATOM 746 O O . GLU A 1 95 ? 12.146 27.041 -14.733 1.00 53.88 95 GLU A O 1
ATOM 751 N N . THR A 1 96 ? 13.833 25.710 -14.143 1.00 54.81 96 THR A N 1
ATOM 752 C CA . THR A 1 96 ? 14.845 26.790 -14.202 1.00 54.81 96 THR A CA 1
ATOM 753 C C . THR A 1 96 ? 15.582 26.927 -15.539 1.00 54.81 96 THR A C 1
ATOM 755 O O . THR A 1 96 ? 16.422 27.813 -15.672 1.00 54.81 96 THR A O 1
ATOM 758 N N . THR A 1 97 ? 15.264 26.124 -16.561 1.00 55.66 97 THR A N 1
ATOM 759 C CA . THR A 1 97 ? 15.960 26.160 -17.871 1.00 55.66 97 THR A CA 1
ATOM 760 C C . THR A 1 97 ? 15.152 26.799 -19.007 1.00 55.66 97 THR A C 1
ATOM 762 O O . THR A 1 97 ? 15.345 26.462 -20.173 1.00 55.66 97 THR A O 1
ATOM 765 N N . PHE A 1 98 ? 14.260 27.741 -18.701 1.00 52.97 98 PHE A N 1
ATOM 766 C CA . PHE A 1 98 ? 13.768 28.689 -19.706 1.00 52.97 98 PHE A CA 1
ATOM 767 C C . PHE A 1 98 ? 14.525 30.013 -19.555 1.00 52.97 98 PHE A C 1
ATOM 769 O O . PHE A 1 98 ? 14.063 30.943 -18.898 1.00 52.97 98 PHE A O 1
ATOM 776 N N . GLU A 1 99 ? 15.725 30.067 -20.143 1.00 47.69 99 GLU A N 1
ATOM 777 C CA . GLU A 1 99 ? 16.410 31.332 -20.434 1.00 47.69 99 GLU A CA 1
ATOM 778 C C . GLU A 1 99 ? 15.604 32.115 -21.486 1.00 47.69 99 GLU A C 1
ATOM 780 O O . GLU A 1 99 ? 15.209 31.562 -22.517 1.00 47.69 99 GLU A O 1
ATOM 785 N N .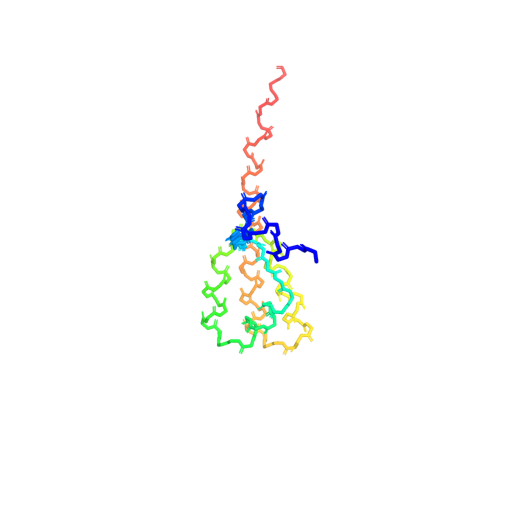 VAL A 1 100 ? 15.353 33.397 -21.192 1.00 50.62 100 VAL A N 1
ATOM 786 C CA . VAL A 1 100 ? 14.827 34.423 -22.112 1.00 50.62 100 VAL A CA 1
ATOM 787 C C . VAL A 1 100 ? 15.992 35.147 -22.770 1.00 50.62 100 VAL A C 1
ATOM 789 O O . VAL A 1 100 ? 16.930 35.509 -22.025 1.00 50.62 100 VAL A O 1
#

Solvent-accessible surface area (backbone atoms only — not comparable to full-atom values): 6195 Å² total; per-residue (Å²): 120,68,70,68,37,41,78,67,68,78,42,78,81,86,75,76,73,79,72,78,76,81,48,78,65,65,76,52,73,70,52,46,55,52,44,71,70,43,59,69,69,60,34,49,63,51,61,71,63,43,83,53,39,66,52,48,51,54,44,46,54,50,39,60,76,68,65,55,53,69,70,59,52,50,54,48,51,52,53,31,50,56,34,46,54,54,56,54,60,66,57,67,70,70,75,75,78,75,84,128

Foldseek 3Di:
DVVVCVVVVNDDPPPPPPPPPPPLLDDDPVRLVVLLVDPLVSVLVSLVSDLALVSLVVSLVVCVVVVHDPVSNVSSVVSSVVNVVVVVVVVVVPPPPPDD

pLDDT: mean 78.9, std 13.88, range [47.69, 93.31]

Mean predicted aligned error: 12.32 Å

Radius of gyration: 22.13 Å; Cα contacts (8 Å, |Δi|>4): 51; chains: 1; bounding box: 29×70×51 Å

Secondary structure (DSSP, 8-state):
-HHHHHHTTSS------------TT---HHHHHHHHHS-HHHHHHHHTT--SHHHHHHHHHHHHHTT--HHHHHHHHHHHHHHHHHHHHHHTTGGG----

Nearest PDB structures (foldseek):
  4a8e-assembly1_A-2  TM=4.049E-01  e=2.096E+00  Pyrococcus abyssi
  8ro6-assembly1_A  TM=3.363E-01  e=4.443E+00  Homo sapiens

Sequence (100 aa):
ANKKLIERGLLVPDTTKVREAFLINSISDDEIERVLSEPFFSLKAKLDKFTSPTPVDRILRKAKLMNKTVGTVSAIEKRLAELQEAEFADVGELETTFEV

Organism: NCBI:txid412755